Protein AF-A0A133NYY6-F1 (afdb_monomer_lite)

Radius of gyration: 15.15 Å; chains: 1; bounding box: 41×16×38 Å

Structure (mmCIF, N/CA/C/O backbone):
data_AF-A0A133NYY6-F1
#
_entry.id   AF-A0A133NYY6-F1
#
loop_
_atom_site.group_PDB
_atom_site.id
_atom_site.type_symbol
_atom_site.label_atom_id
_atom_site.label_alt_id
_atom_site.label_comp_id
_atom_site.label_asym_id
_atom_site.label_entity_id
_atom_site.label_seq_id
_atom_site.pdbx_PDB_ins_code
_atom_site.Cartn_x
_atom_site.Cartn_y
_atom_site.Cartn_z
_atom_site.occupancy
_atom_site.B_iso_or_equiv
_atom_site.auth_seq_id
_atom_site.auth_comp_id
_atom_site.auth_asym_id
_atom_site.auth_atom_id
_atom_site.pdbx_PDB_model_num
ATOM 1 N N . MET A 1 1 ? 11.774 -13.332 -17.409 1.00 53.59 1 MET A N 1
ATOM 2 C CA . MET A 1 1 ? 10.909 -12.930 -16.274 1.00 53.59 1 MET A CA 1
ATOM 3 C C . MET A 1 1 ? 10.572 -11.420 -16.210 1.00 53.59 1 MET A C 1
ATOM 5 O O . MET A 1 1 ? 9.850 -11.027 -15.317 1.00 53.59 1 MET A O 1
ATOM 9 N N . ARG A 1 2 ? 10.973 -10.554 -17.168 1.00 58.16 2 ARG A N 1
ATOM 10 C CA . ARG A 1 2 ? 10.819 -9.071 -17.084 1.00 58.16 2 ARG A CA 1
ATOM 11 C C . ARG A 1 2 ? 9.400 -8.482 -17.234 1.00 58.16 2 ARG A C 1
ATOM 13 O O . ARG A 1 2 ? 9.185 -7.348 -16.827 1.00 58.16 2 ARG A O 1
ATOM 20 N N . LYS A 1 3 ? 8.442 -9.181 -17.860 1.00 56.94 3 LYS A N 1
ATOM 21 C CA . LYS A 1 3 ? 7.076 -8.647 -18.085 1.00 56.94 3 LYS A CA 1
ATOM 22 C C . LYS A 1 3 ? 6.144 -8.846 -16.885 1.00 56.94 3 LYS A C 1
ATOM 24 O O . LYS A 1 3 ? 5.241 -8.038 -16.698 1.00 56.94 3 LYS A O 1
ATOM 29 N N . TYR A 1 4 ? 6.374 -9.894 -16.091 1.00 60.28 4 TYR A N 1
ATOM 30 C CA . TYR A 1 4 ? 5.515 -10.246 -14.960 1.00 60.28 4 TYR A CA 1
ATOM 31 C C . TYR A 1 4 ? 5.625 -9.213 -13.835 1.00 60.28 4 TYR A C 1
ATOM 33 O O . TYR A 1 4 ? 4.599 -8.768 -13.343 1.00 60.28 4 TYR A O 1
ATOM 41 N N . ASP A 1 5 ? 6.837 -8.730 -13.535 1.00 67.25 5 ASP A N 1
ATOM 42 C CA . ASP A 1 5 ? 7.055 -7.715 -12.494 1.00 67.25 5 ASP A CA 1
ATOM 43 C C . ASP A 1 5 ? 6.255 -6.436 -12.742 1.00 67.25 5 ASP A C 1
ATOM 45 O O . ASP A 1 5 ? 5.676 -5.882 -11.819 1.00 67.25 5 ASP A O 1
ATOM 49 N N . ARG A 1 6 ? 6.137 -5.989 -13.999 1.00 71.12 6 ARG A N 1
ATOM 50 C CA . ARG A 1 6 ? 5.413 -4.749 -14.313 1.00 71.12 6 ARG A CA 1
ATOM 51 C C . ARG A 1 6 ? 3.905 -4.888 -14.104 1.00 71.12 6 ARG A C 1
ATOM 53 O O . ARG A 1 6 ? 3.284 -3.989 -13.546 1.00 71.12 6 ARG A O 1
ATOM 60 N N . PHE A 1 7 ? 3.326 -6.012 -14.533 1.00 79.38 7 PHE A N 1
ATOM 61 C CA . PHE A 1 7 ? 1.916 -6.324 -14.279 1.00 79.38 7 PHE A CA 1
ATOM 62 C C . PHE A 1 7 ? 1.652 -6.554 -12.789 1.00 79.38 7 PHE A C 1
ATOM 64 O O . PHE A 1 7 ? 0.636 -6.094 -12.274 1.00 79.38 7 PHE A O 1
ATOM 71 N N . LEU A 1 8 ? 2.586 -7.203 -12.092 1.00 80.38 8 LEU A N 1
ATOM 72 C CA . LEU A 1 8 ? 2.516 -7.452 -10.658 1.00 80.38 8 LEU A CA 1
ATOM 73 C C . LEU A 1 8 ? 2.537 -6.141 -9.860 1.00 80.38 8 LEU A 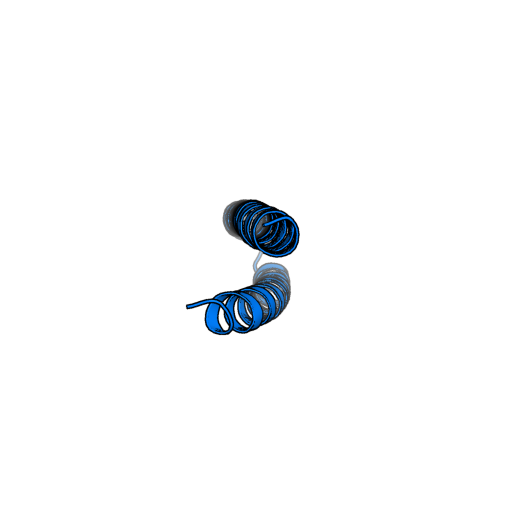C 1
ATOM 75 O O . LEU A 1 8 ? 1.689 -5.960 -8.995 1.00 80.38 8 LEU A O 1
ATOM 79 N N . THR A 1 9 ? 3.433 -5.202 -10.182 1.00 80.81 9 THR A N 1
ATOM 80 C CA . THR A 1 9 ? 3.493 -3.881 -9.530 1.00 80.81 9 THR A CA 1
ATOM 81 C C . THR A 1 9 ? 2.203 -3.087 -9.729 1.00 80.81 9 THR A C 1
ATOM 83 O O . THR A 1 9 ? 1.700 -2.495 -8.780 1.00 80.81 9 THR A O 1
ATOM 86 N N . ILE A 1 10 ? 1.631 -3.096 -10.939 1.00 83.38 10 ILE A N 1
ATOM 87 C CA . ILE A 1 10 ? 0.359 -2.407 -11.220 1.00 83.38 10 ILE A CA 1
ATOM 88 C C . ILE A 1 10 ? -0.798 -3.070 -10.454 1.00 83.38 10 ILE A C 1
ATOM 90 O O . ILE A 1 10 ? -1.622 -2.373 -9.864 1.00 83.38 10 ILE A O 1
ATOM 94 N N . GLY A 1 11 ? -0.838 -4.406 -10.416 1.00 85.25 11 GLY A N 1
ATOM 95 C CA . GLY A 1 11 ? -1.825 -5.163 -9.643 1.00 85.25 11 GLY A CA 1
ATOM 96 C C . GLY A 1 11 ? -1.728 -4.913 -8.134 1.00 85.25 11 GLY A C 1
ATOM 97 O O . GLY A 1 11 ? -2.755 -4.721 -7.488 1.00 85.25 11 GLY A O 1
ATOM 98 N N . LEU A 1 12 ? -0.510 -4.836 -7.588 1.00 84.38 12 LEU A N 1
ATOM 99 C CA . LEU A 1 12 ? -0.240 -4.473 -6.190 1.00 84.38 12 LEU A CA 1
ATOM 100 C C . LEU A 1 12 ? -0.767 -3.076 -5.857 1.00 84.38 12 LEU A C 1
ATOM 102 O O . LEU A 1 12 ? -1.438 -2.903 -4.845 1.00 84.38 12 LEU A O 1
ATOM 106 N N . PHE A 1 13 ? -0.557 -2.107 -6.748 1.00 83.06 13 PHE A N 1
ATOM 107 C CA . PHE A 1 13 ? -1.028 -0.736 -6.553 1.00 83.06 13 PHE A CA 1
ATOM 108 C C . PHE A 1 13 ? -2.562 -0.639 -6.498 1.00 83.06 13 PHE A C 1
ATOM 110 O O . PHE A 1 13 ? -3.128 0.065 -5.661 1.00 83.06 13 PHE A O 1
ATOM 117 N N . ILE A 1 14 ? -3.251 -1.377 -7.376 1.00 88.00 14 ILE A N 1
ATOM 118 C CA . ILE A 1 14 ? -4.720 -1.460 -7.384 1.00 88.00 14 ILE A CA 1
ATOM 119 C C . ILE A 1 14 ? -5.226 -2.159 -6.116 1.00 88.00 14 ILE A C 1
ATOM 121 O O . ILE A 1 14 ? -6.209 -1.717 -5.517 1.00 88.00 14 ILE A O 1
ATOM 125 N N . LEU A 1 15 ? -4.549 -3.228 -5.690 1.00 86.75 15 LEU A N 1
ATOM 126 C CA . LEU A 1 15 ? -4.895 -3.967 -4.481 1.00 86.75 15 LEU A CA 1
ATOM 127 C C . LEU A 1 15 ? -4.739 -3.099 -3.227 1.00 86.75 15 LEU A C 1
ATOM 129 O O . LEU A 1 15 ? -5.638 -3.097 -2.392 1.00 86.75 15 LEU A O 1
ATOM 133 N N . GLU A 1 16 ? -3.665 -2.314 -3.121 1.00 84.06 16 GLU A N 1
ATOM 134 C CA . GLU A 1 16 ? -3.461 -1.351 -2.031 1.00 84.06 16 GLU A CA 1
ATOM 135 C C . GLU A 1 16 ? -4.582 -0.303 -1.970 1.00 84.06 16 GLU A C 1
ATOM 137 O O . GLU A 1 16 ? -5.105 -0.026 -0.889 1.00 84.06 16 GLU A O 1
ATOM 142 N N . ALA A 1 17 ? -5.016 0.233 -3.117 1.00 86.00 17 ALA A N 1
ATOM 143 C CA . ALA A 1 17 ? -6.129 1.182 -3.176 1.00 86.00 17 ALA A CA 1
ATOM 144 C C . ALA A 1 17 ? -7.458 0.551 -2.718 1.00 86.00 17 ALA A C 1
ATOM 146 O O . ALA A 1 17 ? -8.214 1.163 -1.959 1.00 86.00 17 ALA A O 1
ATOM 147 N N . PHE A 1 18 ? -7.726 -0.693 -3.120 1.00 88.69 18 PHE A N 1
ATOM 148 C CA . PHE A 1 18 ? -8.889 -1.448 -2.646 1.00 88.69 18 PHE A CA 1
ATOM 149 C C . PHE A 1 18 ? -8.820 -1.719 -1.140 1.00 88.69 18 PHE A C 1
ATOM 151 O O . PHE A 1 18 ? -9.805 -1.532 -0.422 1.00 88.69 18 PHE A O 1
ATOM 158 N N . TYR A 1 19 ? -7.645 -2.112 -0.651 1.00 83.25 19 TYR A N 1
ATOM 159 C CA . TYR A 1 19 ? -7.405 -2.379 0.762 1.00 83.25 19 TYR A CA 1
ATOM 160 C C . TYR A 1 19 ? -7.608 -1.111 1.598 1.00 83.25 19 TYR A C 1
ATOM 162 O O . TYR A 1 19 ? -8.245 -1.159 2.646 1.00 83.25 19 TYR A O 1
ATOM 170 N N . PHE A 1 20 ? -7.176 0.050 1.098 1.00 84.50 20 PHE A N 1
ATOM 171 C CA . PHE A 1 20 ? -7.405 1.346 1.740 1.00 84.50 20 PHE A CA 1
ATOM 172 C C . PHE A 1 20 ? -8.896 1.665 1.900 1.00 84.50 20 PHE A C 1
ATOM 174 O O . PHE A 1 20 ? -9.332 2.103 2.970 1.00 84.50 20 PHE A O 1
ATOM 181 N N . ILE A 1 21 ? -9.693 1.408 0.858 1.00 86.19 21 ILE A N 1
ATOM 182 C CA . ILE A 1 21 ? -11.148 1.599 0.904 1.00 86.19 21 ILE A CA 1
ATOM 183 C C . ILE A 1 21 ? -11.781 0.661 1.937 1.00 86.19 21 ILE A C 1
ATOM 185 O O . ILE A 1 21 ? -12.621 1.109 2.720 1.00 86.19 21 ILE A O 1
ATOM 189 N N . LEU A 1 22 ? -11.347 -0.601 1.994 1.00 84.31 22 LEU A N 1
ATOM 190 C CA . LEU A 1 22 ? -11.830 -1.570 2.982 1.00 84.31 22 LEU A CA 1
ATOM 191 C C . LEU A 1 22 ? -11.500 -1.136 4.419 1.00 84.31 22 LEU A C 1
ATOM 193 O O . LEU A 1 22 ? -12.347 -1.208 5.308 1.00 84.31 22 LEU A O 1
ATOM 197 N N . ILE A 1 23 ? -10.283 -0.631 4.647 1.00 83.69 23 ILE A N 1
ATOM 198 C CA . ILE A 1 23 ? -9.843 -0.154 5.965 1.00 83.69 23 ILE A CA 1
ATOM 199 C C . ILE A 1 23 ? -10.667 1.044 6.427 1.00 83.69 23 ILE A C 1
ATOM 201 O O . ILE A 1 23 ? -11.003 1.140 7.608 1.00 83.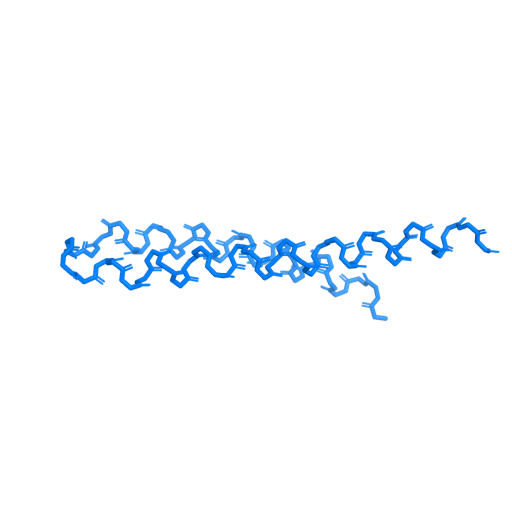69 23 ILE A O 1
ATOM 205 N N . LYS A 1 24 ? -11.042 1.938 5.509 1.00 80.19 24 LYS A N 1
ATOM 206 C CA . LYS A 1 24 ? -11.878 3.097 5.839 1.00 80.19 24 LYS A CA 1
ATOM 207 C C . LYS A 1 24 ? -13.270 2.735 6.357 1.00 80.19 24 LYS A C 1
ATOM 209 O O . LYS A 1 24 ? -13.880 3.564 7.026 1.00 80.19 24 LYS A O 1
ATOM 214 N N . GLN A 1 25 ? -13.766 1.538 6.057 1.00 82.19 25 GLN A N 1
ATOM 215 C CA . GLN A 1 25 ? -15.069 1.061 6.527 1.00 82.19 25 GLN A CA 1
ATOM 216 C C . GLN A 1 25 ? -14.998 0.430 7.927 1.00 82.19 25 GLN A C 1
ATOM 218 O O . GLN A 1 25 ? -16.033 0.197 8.551 1.00 82.19 25 GLN A O 1
ATOM 223 N N . LEU A 1 26 ? -13.794 0.157 8.442 1.00 79.94 26 LEU A N 1
ATOM 224 C CA . LEU A 1 26 ? -13.601 -0.472 9.745 1.00 79.94 26 LEU A CA 1
ATOM 225 C C . LEU A 1 26 ? -13.651 0.555 10.890 1.00 79.94 26 LEU A C 1
ATOM 227 O O . LEU A 1 26 ? -13.157 1.678 10.757 1.00 79.94 26 LEU A O 1
ATOM 231 N N . PRO A 1 27 ? -14.182 0.168 12.065 1.00 79.19 27 PRO A N 1
ATOM 232 C CA . PRO A 1 27 ? -14.183 1.027 13.238 1.00 79.19 27 PRO A CA 1
ATOM 233 C C . PRO A 1 27 ? -12.745 1.397 13.651 1.00 79.19 27 PRO A C 1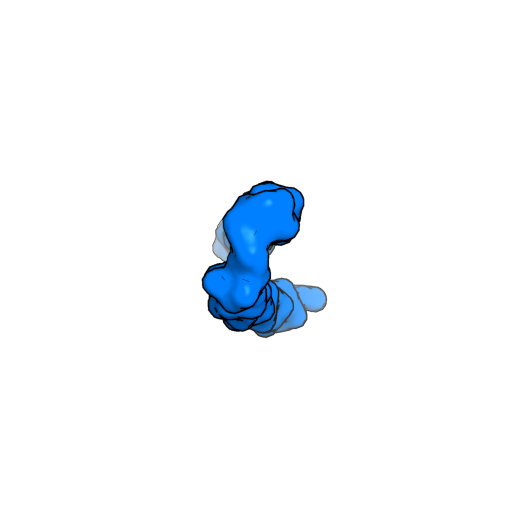
ATOM 235 O O . PRO A 1 27 ? -11.839 0.558 13.596 1.00 79.19 27 PRO A O 1
ATOM 238 N N . PRO A 1 28 ? -12.510 2.631 14.133 1.00 74.75 28 PRO A N 1
ATOM 239 C CA . PRO A 1 28 ? -11.168 3.197 14.319 1.00 74.75 28 PRO A CA 1
ATOM 240 C C . PRO A 1 28 ? -10.265 2.411 15.286 1.00 74.75 28 PRO A C 1
ATOM 242 O O . PRO A 1 28 ? -9.043 2.453 15.157 1.00 74.75 28 PRO A O 1
ATOM 245 N N . LYS A 1 29 ? -10.841 1.637 16.219 1.00 75.69 29 LYS A N 1
ATOM 246 C CA . LYS A 1 29 ? -10.088 0.716 17.093 1.00 75.69 29 LYS A CA 1
ATOM 247 C C . LYS A 1 29 ? -9.462 -0.461 16.336 1.00 75.69 29 LYS A C 1
ATOM 249 O O . LYS A 1 29 ? -8.374 -0.893 16.701 1.00 75.69 29 LYS A O 1
ATOM 254 N N . ALA A 1 30 ? -10.130 -0.965 15.299 1.00 74.88 30 AL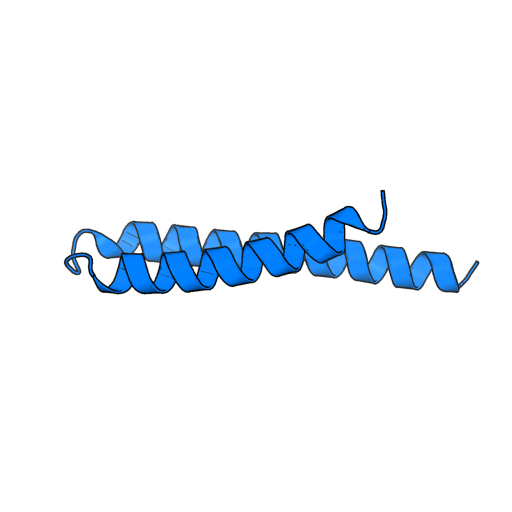A A N 1
ATOM 255 C CA . ALA A 1 30 ? -9.678 -2.108 14.507 1.00 74.88 30 ALA A CA 1
ATOM 256 C C . ALA A 1 30 ? -8.848 -1.690 13.283 1.00 7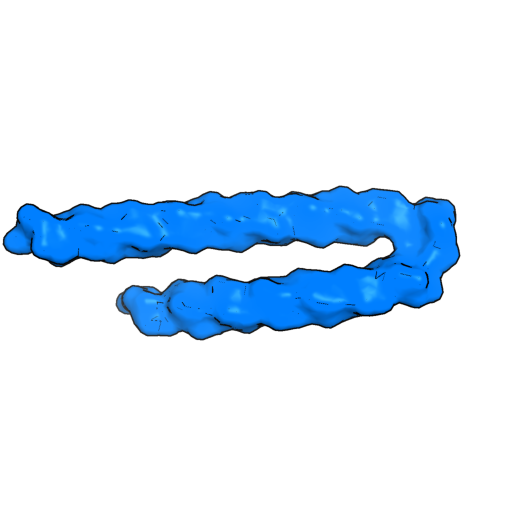4.88 30 ALA A C 1
ATOM 258 O O . ALA A 1 30 ? -8.067 -2.490 12.785 1.00 74.88 30 ALA A O 1
ATOM 259 N N . ALA A 1 31 ? -8.965 -0.439 12.827 1.00 77.31 31 ALA A N 1
ATOM 260 C CA . ALA A 1 31 ? -8.287 0.057 11.627 1.00 77.31 31 ALA A CA 1
ATOM 261 C C . ALA A 1 31 ? -6.771 0.303 11.802 1.00 77.31 31 ALA A C 1
ATOM 263 O O . ALA A 1 31 ? -6.038 0.373 10.817 1.00 77.31 31 ALA A O 1
ATOM 264 N N . ARG A 1 32 ? -6.265 0.383 13.042 1.00 78.50 32 ARG A N 1
ATOM 265 C CA . ARG A 1 32 ? -4.863 0.740 13.341 1.00 78.50 32 ARG A CA 1
ATOM 266 C C . ARG A 1 32 ? -3.834 -0.261 12.795 1.00 78.50 32 ARG A C 1
ATOM 268 O O . ARG A 1 32 ? -2.855 0.150 12.181 1.00 78.50 32 ARG A O 1
ATOM 275 N N . TYR A 1 33 ? -4.071 -1.559 12.991 1.00 80.56 33 TYR A N 1
ATOM 276 C CA . TYR A 1 33 ? -3.233 -2.631 12.436 1.00 80.56 33 TYR A CA 1
ATOM 277 C C . TYR A 1 33 ? -3.316 -2.705 10.901 1.00 80.56 33 TYR A C 1
ATOM 279 O O . TYR A 1 33 ? -2.270 -2.740 10.257 1.00 80.56 33 TYR A O 1
ATOM 287 N N . PRO A 1 34 ? -4.509 -2.662 10.284 1.00 85.38 34 PRO A N 1
ATOM 288 C CA . PRO A 1 34 ? -4.643 -2.614 8.836 1.00 85.38 34 PRO A CA 1
ATOM 289 C C . PRO A 1 34 ? -3.920 -1.438 8.169 1.00 85.38 34 PRO A C 1
ATOM 291 O O . PRO A 1 34 ? -3.271 -1.651 7.151 1.00 85.38 34 PRO A O 1
ATOM 294 N N . TYR A 1 35 ? -3.958 -0.225 8.738 1.00 82.31 35 TYR A N 1
ATOM 295 C CA . TYR A 1 35 ? -3.188 0.907 8.197 1.00 82.31 35 TYR A CA 1
ATOM 296 C C . TYR A 1 35 ? -1.673 0.668 8.252 1.00 82.31 35 TYR A C 1
ATOM 298 O O . TYR A 1 35 ? -0.963 1.036 7.319 1.00 82.31 35 TYR A O 1
ATOM 306 N N . PHE A 1 36 ? -1.176 0.022 9.312 1.00 86.50 36 PHE A N 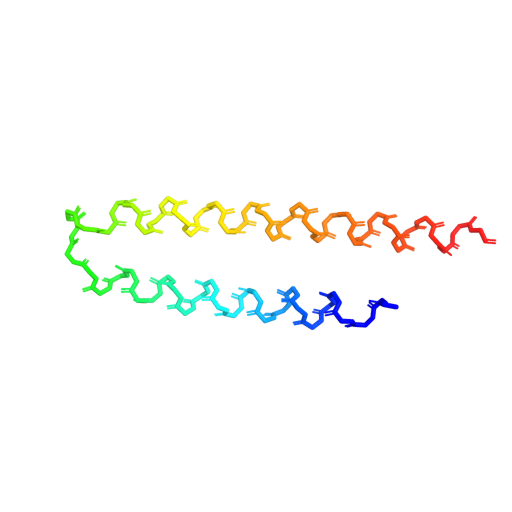1
ATOM 307 C CA . PHE A 1 36 ? 0.233 -0.362 9.414 1.00 86.50 36 PHE A CA 1
ATOM 308 C C . PHE A 1 36 ? 0.619 -1.400 8.352 1.00 86.50 36 PHE A C 1
ATOM 310 O O . PHE A 1 36 ? 1.635 -1.245 7.678 1.00 86.50 36 PHE A O 1
ATOM 317 N N . VAL A 1 37 ? -0.220 -2.421 8.156 1.00 87.88 37 VAL A N 1
ATOM 318 C CA . VAL A 1 37 ? -0.021 -3.442 7.116 1.00 87.88 37 VAL A CA 1
ATOM 319 C C . VAL A 1 37 ? -0.053 -2.818 5.721 1.00 87.88 37 VAL A C 1
ATOM 321 O O . VAL A 1 37 ? 0.781 -3.162 4.888 1.00 87.88 37 VAL A O 1
ATOM 324 N N . LEU A 1 38 ? -0.961 -1.869 5.479 1.00 87.19 38 LEU A N 1
ATOM 325 C CA . LEU A 1 38 ? -1.041 -1.154 4.209 1.00 87.19 38 LEU A CA 1
ATOM 326 C C . LEU A 1 38 ? 0.235 -0.341 3.959 1.00 87.19 38 LEU A C 1
ATOM 328 O O . LEU A 1 38 ? 0.825 -0.464 2.895 1.00 87.19 38 LEU A O 1
ATOM 332 N N . GLY A 1 39 ? 0.728 0.399 4.956 1.00 85.62 39 GLY A N 1
ATOM 333 C CA . GLY A 1 39 ? 2.009 1.104 4.850 1.00 85.62 39 GLY A CA 1
ATOM 334 C C . GLY A 1 39 ? 3.201 0.170 4.600 1.00 85.62 39 GLY A C 1
ATOM 335 O O . GLY A 1 39 ? 4.083 0.500 3.807 1.00 85.62 39 GLY A O 1
ATOM 336 N N . LEU A 1 40 ? 3.215 -1.014 5.222 1.00 90.19 40 LEU A N 1
ATOM 337 C CA . LEU A 1 40 ? 4.245 -2.026 4.981 1.00 90.19 40 LEU A CA 1
ATOM 338 C C . LEU A 1 40 ? 4.171 -2.582 3.551 1.00 90.19 40 LEU A C 1
ATOM 340 O O . LEU A 1 40 ? 5.213 -2.743 2.917 1.00 90.19 40 LEU A O 1
ATOM 344 N N . MET A 1 41 ? 2.966 -2.833 3.026 1.00 85.88 41 MET A N 1
ATOM 345 C CA . MET A 1 41 ? 2.778 -3.239 1.628 1.00 85.88 41 MET A CA 1
ATOM 346 C C . MET A 1 41 ? 3.301 -2.172 0.663 1.00 85.88 41 MET A C 1
ATOM 348 O O . MET A 1 41 ? 4.150 -2.509 -0.157 1.00 85.88 41 MET A O 1
ATOM 352 N N . VAL A 1 42 ? 2.912 -0.900 0.831 1.00 86.19 42 VAL A N 1
ATOM 353 C CA . VAL A 1 42 ? 3.410 0.227 0.009 1.00 86.19 42 VAL A CA 1
ATOM 354 C C . VAL A 1 42 ? 4.943 0.239 -0.020 1.00 86.19 42 VAL A C 1
ATOM 356 O O . VAL A 1 42 ? 5.570 0.366 -1.074 1.00 86.19 42 VAL A O 1
ATOM 359 N N . PHE A 1 43 ? 5.569 0.097 1.152 1.00 89.56 43 PHE A N 1
ATOM 360 C CA . PHE A 1 43 ? 7.022 0.137 1.295 1.00 89.56 43 PHE A CA 1
ATOM 361 C C . PHE A 1 43 ? 7.717 -1.021 0.563 1.00 89.56 43 PHE A C 1
ATOM 363 O O . PHE A 1 43 ? 8.707 -0.809 -0.143 1.00 89.56 43 PHE A O 1
ATOM 370 N N . LEU A 1 44 ? 7.180 -2.238 0.678 1.00 87.19 44 LEU A N 1
ATOM 371 C CA . LEU A 1 44 ? 7.691 -3.408 -0.039 1.00 87.19 44 LEU A CA 1
ATOM 372 C C . LEU A 1 44 ? 7.484 -3.280 -1.556 1.00 87.19 44 LEU A C 1
ATOM 374 O O . LEU A 1 44 ? 8.392 -3.614 -2.321 1.00 87.19 44 LEU A O 1
ATOM 378 N N . THR A 1 45 ? 6.342 -2.743 -1.995 1.00 85.94 45 THR A N 1
ATOM 379 C CA . THR A 1 45 ? 6.054 -2.470 -3.410 1.00 85.94 45 THR A CA 1
ATOM 380 C C . THR A 1 45 ? 7.053 -1.464 -3.993 1.00 85.94 45 THR A C 1
ATOM 382 O O . THR A 1 45 ? 7.555 -1.668 -5.101 1.00 85.94 45 THR A O 1
ATOM 385 N N . LEU A 1 46 ? 7.413 -0.417 -3.243 1.00 85.62 46 LEU A N 1
ATOM 386 C CA . LEU A 1 46 ? 8.437 0.558 -3.642 1.00 85.62 46 LEU A CA 1
ATOM 387 C C . LEU A 1 46 ? 9.836 -0.060 -3.729 1.00 85.62 46 LEU A C 1
ATOM 389 O O . LEU A 1 46 ? 10.538 0.168 -4.715 1.00 85.62 46 LEU A O 1
ATOM 393 N N . LEU A 1 47 ? 10.240 -0.866 -2.742 1.00 87.25 47 LEU A N 1
ATOM 394 C CA . LEU A 1 47 ? 11.522 -1.583 -2.774 1.00 87.25 47 LEU A CA 1
ATOM 395 C C . LEU A 1 47 ? 11.620 -2.509 -3.987 1.00 87.25 47 LEU A C 1
ATOM 397 O O . LEU A 1 47 ? 12.651 -2.540 -4.666 1.00 87.25 47 LEU A O 1
ATOM 401 N N . LEU A 1 48 ? 10.541 -3.238 -4.279 1.00 84.25 48 LEU A N 1
ATOM 402 C CA . LEU A 1 48 ? 10.457 -4.079 -5.463 1.00 84.25 48 LEU A CA 1
ATOM 403 C C . LEU A 1 48 ? 10.584 -3.228 -6.730 1.00 84.25 48 LEU A C 1
ATOM 405 O O . LEU A 1 48 ? 11.449 -3.508 -7.553 1.00 84.25 48 LEU A O 1
ATOM 409 N N . ALA A 1 49 ? 9.806 -2.150 -6.847 1.00 82.31 49 ALA A N 1
ATOM 410 C CA . ALA A 1 49 ? 9.825 -1.264 -8.007 1.00 82.31 49 ALA A CA 1
ATOM 411 C C . ALA A 1 49 ? 11.212 -0.649 -8.266 1.00 82.31 49 ALA A C 1
ATOM 413 O O . ALA A 1 49 ? 11.662 -0.627 -9.413 1.00 82.31 49 ALA A O 1
ATOM 414 N N . ILE A 1 50 ? 11.917 -0.200 -7.221 1.00 85.62 50 ILE A N 1
ATOM 415 C CA . ILE A 1 50 ? 13.284 0.335 -7.330 1.00 85.62 50 ILE A CA 1
ATOM 416 C C . ILE A 1 50 ? 14.250 -0.754 -7.798 1.00 85.62 50 ILE A C 1
ATOM 418 O O . ILE A 1 50 ? 15.035 -0.512 -8.714 1.00 85.62 50 ILE A O 1
ATOM 422 N N . ASN A 1 51 ? 14.176 -1.960 -7.228 1.00 83.69 51 ASN A N 1
ATOM 423 C CA . ASN A 1 51 ? 15.006 -3.082 -7.668 1.00 83.69 51 ASN A CA 1
ATOM 424 C C . ASN A 1 51 ? 14.742 -3.443 -9.135 1.00 83.69 51 ASN A C 1
ATOM 426 O O . ASN A 1 51 ? 15.691 -3.634 -9.901 1.00 83.69 51 ASN A O 1
ATOM 430 N N . THR A 1 52 ? 13.478 -3.485 -9.561 1.00 80.06 52 THR A N 1
ATOM 431 C CA . THR A 1 52 ? 13.111 -3.745 -10.958 1.00 80.06 52 THR A CA 1
ATOM 432 C C . THR A 1 52 ? 13.613 -2.630 -11.882 1.00 80.06 52 THR A C 1
ATOM 434 O O . THR A 1 52 ? 14.159 -2.920 -12.948 1.00 80.06 52 THR A O 1
ATOM 437 N N . PHE A 1 53 ? 13.484 -1.363 -11.476 1.00 77.69 53 PHE A N 1
ATOM 438 C CA . PHE A 1 53 ? 13.926 -0.203 -12.255 1.00 77.69 53 PHE A CA 1
ATOM 439 C C . PHE A 1 53 ? 15.452 -0.140 -12.386 1.00 77.69 53 PHE A C 1
ATOM 441 O O . PHE A 1 53 ? 15.975 0.025 -13.487 1.00 77.69 53 PHE A O 1
ATOM 448 N N . MET A 1 54 ? 16.176 -0.347 -11.286 1.00 79.50 54 MET A N 1
ATOM 449 C CA . MET A 1 54 ? 17.637 -0.368 -11.252 1.00 79.50 54 MET A CA 1
ATOM 450 C C . MET A 1 54 ? 18.210 -1.534 -12.069 1.00 79.50 54 MET A C 1
ATOM 452 O O . MET A 1 54 ? 19.177 -1.344 -12.809 1.00 79.50 54 MET A O 1
ATOM 456 N N . ASN A 1 55 ? 17.589 -2.718 -12.013 1.00 74.94 55 ASN A N 1
ATOM 457 C CA . ASN A 1 55 ? 17.959 -3.827 -12.895 1.00 74.94 55 ASN A CA 1
ATOM 458 C C . ASN A 1 55 ? 17.734 -3.480 -14.370 1.00 74.94 55 ASN A C 1
ATOM 460 O O . ASN A 1 55 ? 18.599 -3.765 -15.198 1.00 74.94 55 ASN A O 1
ATOM 464 N N . TYR A 1 56 ? 16.607 -2.843 -14.703 1.00 68.69 56 TYR A N 1
ATOM 465 C CA . TYR A 1 56 ? 16.306 -2.427 -16.074 1.00 68.69 56 TYR A CA 1
ATOM 466 C C . TYR A 1 56 ? 17.307 -1.386 -16.593 1.00 68.69 56 TYR A C 1
ATOM 468 O O . TYR A 1 56 ? 17.776 -1.508 -17.723 1.00 68.69 56 TYR A O 1
ATOM 476 N N . ALA A 1 57 ? 17.678 -0.406 -15.764 1.00 68.56 57 ALA A N 1
ATOM 477 C CA . ALA A 1 57 ? 18.688 0.597 -16.091 1.00 68.56 57 ALA A CA 1
ATOM 478 C C . ALA A 1 57 ? 20.068 -0.039 -16.335 1.00 68.56 57 ALA A C 1
ATOM 480 O O . ALA A 1 57 ? 20.744 0.304 -17.301 1.00 68.56 57 ALA A O 1
ATOM 481 N N . ARG A 1 58 ? 20.453 -1.028 -15.517 1.00 67.44 58 ARG A N 1
ATOM 482 C CA . ARG A 1 58 ? 21.719 -1.760 -15.675 1.00 67.44 58 ARG A CA 1
ATOM 483 C C . ARG A 1 58 ? 21.764 -2.597 -16.958 1.00 67.44 58 ARG A C 1
ATOM 485 O O . ARG A 1 58 ? 22.809 -2.659 -17.586 1.00 67.44 58 ARG A O 1
ATOM 492 N N . THR A 1 59 ? 20.644 -3.203 -17.369 1.00 63.03 59 THR A N 1
ATOM 493 C CA . THR A 1 59 ? 20.593 -4.018 -18.604 1.00 63.03 59 THR A CA 1
ATOM 494 C C . THR A 1 59 ? 20.603 -3.192 -19.890 1.00 63.03 59 THR A C 1
ATOM 496 O O . THR A 1 59 ? 20.751 -3.764 -20.960 1.00 63.03 59 THR A O 1
ATOM 499 N N . LEU A 1 60 ? 20.359 -1.882 -19.816 1.00 61.91 60 LEU A N 1
ATOM 500 C CA . LEU A 1 60 ? 20.391 -0.995 -20.981 1.00 61.91 60 LEU A CA 1
ATOM 501 C C . LEU A 1 60 ? 21.799 -0.427 -21.244 1.00 61.91 60 LEU A C 1
ATOM 503 O O . LEU A 1 60 ? 22.035 0.139 -22.304 1.00 61.91 60 LEU A O 1
ATOM 507 N N . ALA A 1 61 ? 22.705 -0.545 -20.267 1.00 58.12 61 ALA A N 1
ATOM 508 C CA . ALA A 1 61 ? 24.055 0.015 -20.288 1.00 58.12 61 ALA A CA 1
ATOM 509 C C . ALA A 1 61 ? 25.152 -1.010 -20.664 1.00 58.12 61 ALA A C 1
ATOM 511 O O . ALA A 1 61 ? 26.331 -0.664 -20.639 1.00 58.12 61 ALA A O 1
ATOM 512 N N . THR A 1 62 ? 24.770 -2.250 -20.988 1.00 53.25 62 THR A N 1
ATOM 513 C CA . THR A 1 62 ? 25.628 -3.372 -21.425 1.00 53.25 62 THR A CA 1
ATOM 514 C C . THR A 1 62 ? 25.117 -3.914 -22.744 1.00 53.25 62 THR A C 1
ATOM 516 O O . THR A 1 62 ? 25.946 -4.192 -23.631 1.00 53.25 62 THR A O 1
#

Secondary structure (DSSP, 8-state):
-HHHHHHHHHHHHHHHHHHHHHHHTS-HHHHHHHHHHHHHHHHHHHHHHHHHHHHHHHHT--

Foldseek 3Di:
DLPVLVVVLVVLVVVLVVLVVVLVVDDPVPSPVSVVVSVVSVVVSVVSVVVSVVVVVVVVVD

Sequence (62 aa):
MRKYDRFLTIGLFILEAFYFILIKQLPPKAARYPYFVLGLMVFLTLLLAINTFMNYARTLAT

pLDDT: mean 78.78, std 9.61, range [53.25, 90.19]

Organism: Fusobacterium nucleatum (NCBI:txid851)